Protein AF-A0A857VBQ9-F1 (afdb_monomer)

Solvent-accessible surface area (backbone atoms only — not comparable to full-atom values): 8554 Å² total; per-residue (Å²): 131,89,47,79,47,51,67,56,57,38,61,74,69,66,55,73,47,67,32,36,25,70,57,78,61,89,88,73,81,71,91,48,74,64,47,57,61,75,58,68,65,54,66,49,36,38,29,31,41,82,51,78,96,69,83,44,54,32,36,31,36,72,32,60,27,58,49,52,58,48,36,75,76,35,71,87,31,47,77,45,58,74,91,81,58,65,83,82,40,49,66,33,36,35,31,32,60,64,62,55,90,53,49,63,45,28,58,30,40,25,47,42,47,58,64,87,72,41,85,89,77,54,76,76,48,69,66,55,89,40,56,43,77,53,73,37,29,31,44,44,81,50,82,89,126

Structure (mmCIF, N/CA/C/O backbone):
data_AF-A0A857VBQ9-F1
#
_entry.id   AF-A0A857VBQ9-F1
#
loop_
_atom_site.group_PDB
_atom_site.id
_atom_site.type_symbol
_atom_site.label_atom_id
_atom_site.label_alt_id
_atom_site.label_comp_id
_atom_site.label_asym_id
_atom_site.label_entity_id
_atom_site.label_seq_id
_atom_site.pdbx_PDB_ins_code
_atom_site.Cartn_x
_atom_site.Cartn_y
_atom_site.Cartn_z
_atom_site.occupancy
_atom_site.B_iso_or_equiv
_atom_site.auth_seq_id
_atom_site.auth_comp_id
_atom_site.auth_asym_id
_atom_site.auth_atom_id
_atom_site.pdbx_PDB_model_num
ATOM 1 N N . MET A 1 1 ? -1.296 9.378 -22.031 1.00 47.91 1 MET A N 1
ATOM 2 C CA . MET A 1 1 ? 0.146 9.457 -21.727 1.00 47.91 1 MET A CA 1
ATOM 3 C C . MET A 1 1 ? 0.526 8.154 -21.049 1.00 47.91 1 MET A C 1
ATOM 5 O O . MET A 1 1 ? -0.066 7.852 -20.023 1.00 47.91 1 MET A O 1
ATOM 9 N N . LEU A 1 2 ? 1.392 7.344 -21.661 1.00 59.19 2 LEU A N 1
ATOM 10 C CA . LEU A 1 2 ? 1.925 6.137 -21.021 1.00 59.19 2 LEU A CA 1
ATOM 11 C C . LEU A 1 2 ? 2.959 6.587 -19.981 1.00 59.19 2 LEU A C 1
ATOM 13 O O . LEU A 1 2 ? 3.884 7.317 -20.329 1.00 59.19 2 LEU A O 1
ATOM 17 N N . TRP A 1 3 ? 2.780 6.200 -18.721 1.00 74.62 3 TRP A N 1
ATOM 18 C CA . TRP A 1 3 ? 3.722 6.497 -17.640 1.00 74.62 3 TRP A CA 1
ATOM 19 C C . TRP A 1 3 ? 4.597 5.266 -17.371 1.00 74.62 3 TRP A C 1
ATOM 21 O O . TRP A 1 3 ? 4.089 4.143 -17.370 1.00 74.62 3 TRP A O 1
ATOM 31 N N . LEU A 1 4 ? 5.898 5.479 -17.160 1.00 79.31 4 LEU A N 1
ATOM 32 C CA . LEU A 1 4 ? 6.858 4.458 -16.736 1.00 79.31 4 LEU A CA 1
ATOM 33 C C . LEU A 1 4 ? 7.391 4.849 -15.358 1.00 79.31 4 LEU A C 1
ATOM 35 O O . LEU A 1 4 ? 7.892 5.960 -15.183 1.00 79.31 4 LEU A O 1
ATOM 39 N N . GLY A 1 5 ? 7.313 3.938 -14.392 1.00 83.88 5 GLY A N 1
ATOM 40 C CA . GLY A 1 5 ? 7.873 4.171 -13.067 1.00 83.88 5 GLY A CA 1
ATOM 41 C C . GLY A 1 5 ? 7.575 3.061 -12.066 1.00 83.88 5 GLY A C 1
ATOM 42 O O . GLY A 1 5 ? 6.911 2.065 -12.357 1.00 83.88 5 GLY A O 1
ATOM 43 N N . THR A 1 6 ? 8.106 3.205 -10.854 1.00 88.00 6 THR A N 1
ATOM 44 C CA . THR A 1 6 ? 7.851 2.244 -9.775 1.00 88.00 6 THR A CA 1
ATOM 45 C C . THR A 1 6 ? 6.438 2.417 -9.223 1.00 88.00 6 THR A C 1
ATOM 47 O O . THR A 1 6 ? 5.879 3.516 -9.234 1.00 88.00 6 THR A O 1
ATOM 50 N N . LEU A 1 7 ? 5.863 1.343 -8.677 1.00 88.12 7 LEU A N 1
ATOM 51 C CA . LEU A 1 7 ? 4.563 1.412 -8.003 1.00 88.12 7 LEU A CA 1
ATOM 52 C C . LEU A 1 7 ? 4.562 2.432 -6.851 1.00 88.12 7 LEU A C 1
ATOM 54 O O . LEU A 1 7 ? 3.588 3.157 -6.670 1.00 88.12 7 LEU A O 1
ATOM 58 N N . SER A 1 8 ? 5.670 2.547 -6.116 1.00 86.50 8 SER A N 1
ATOM 59 C CA . SER A 1 8 ? 5.847 3.551 -5.061 1.00 86.50 8 SER A CA 1
ATOM 60 C C . SER A 1 8 ? 5.662 4.972 -5.598 1.00 86.50 8 SER A C 1
ATOM 62 O O . SER A 1 8 ? 4.891 5.750 -5.037 1.00 86.50 8 SER A O 1
ATOM 64 N N . ALA A 1 9 ? 6.328 5.291 -6.712 1.00 87.31 9 ALA A N 1
ATOM 65 C CA . ALA A 1 9 ? 6.254 6.607 -7.333 1.00 87.31 9 ALA A CA 1
ATOM 66 C C . ALA A 1 9 ? 4.859 6.889 -7.915 1.00 87.31 9 ALA A C 1
ATOM 68 O O . ALA A 1 9 ? 4.359 7.997 -7.744 1.00 87.31 9 ALA A O 1
ATOM 69 N N . ALA A 1 10 ? 4.189 5.893 -8.511 1.00 89.62 10 ALA A N 1
ATOM 70 C CA . ALA A 1 10 ? 2.811 6.038 -8.997 1.00 89.62 10 ALA A CA 1
ATOM 71 C C . ALA A 1 10 ? 1.844 6.390 -7.859 1.00 89.62 10 ALA A C 1
ATOM 73 O O . ALA A 1 10 ? 1.045 7.321 -7.966 1.00 89.62 10 ALA A O 1
ATOM 74 N N . LEU A 1 11 ? 1.931 5.660 -6.742 1.00 89.19 11 LEU A N 1
ATOM 75 C CA . LEU A 1 11 ? 1.073 5.886 -5.580 1.00 89.19 11 LEU A CA 1
ATOM 76 C C . LEU A 1 11 ? 1.340 7.254 -4.941 1.00 89.19 11 LEU A C 1
ATOM 78 O O . LEU A 1 11 ? 0.396 7.936 -4.550 1.00 89.19 11 LEU A O 1
ATOM 82 N N . GLN A 1 12 ? 2.601 7.690 -4.871 1.00 86.69 12 GLN A N 1
ATOM 83 C CA . GLN A 1 12 ? 2.963 9.012 -4.350 1.00 86.69 12 GLN A CA 1
ATOM 84 C C . GLN A 1 12 ? 2.513 10.151 -5.279 1.00 86.69 12 GLN A C 1
ATOM 86 O O . GLN A 1 12 ? 2.013 11.170 -4.804 1.00 86.69 12 GLN A O 1
ATOM 91 N N . ALA A 1 13 ? 2.614 9.956 -6.596 1.00 87.94 13 ALA A N 1
ATOM 92 C CA . ALA A 1 13 ? 2.120 10.884 -7.613 1.00 87.94 13 ALA A CA 1
ATOM 93 C C . ALA A 1 13 ? 0.587 10.867 -7.763 1.00 87.94 13 ALA A C 1
ATOM 95 O O . ALA A 1 13 ? 0.044 11.643 -8.549 1.00 87.94 13 ALA A O 1
ATOM 96 N N . LYS A 1 14 ? -0.116 10.004 -7.012 1.00 90.56 14 LYS A N 1
ATOM 97 C CA . LYS A 1 14 ? -1.576 9.823 -7.066 1.00 90.56 14 LYS A CA 1
ATOM 98 C C . LYS A 1 14 ? -2.060 9.454 -8.475 1.00 90.56 14 LYS A C 1
ATOM 100 O O . LYS A 1 14 ? -3.1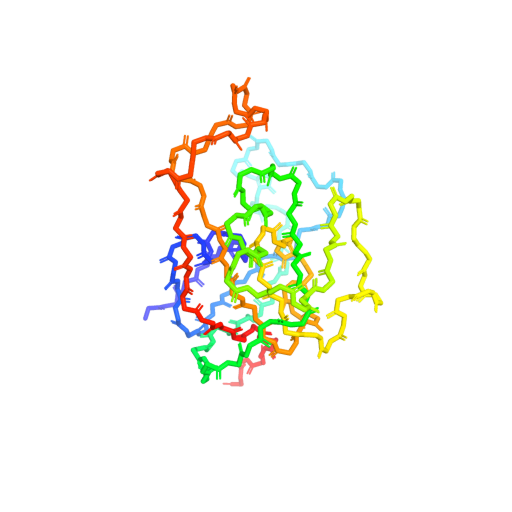27 9.886 -8.909 1.00 90.56 14 LYS A O 1
ATOM 105 N N . THR A 1 15 ? -1.261 8.669 -9.196 1.00 90.56 15 THR A N 1
ATOM 106 C CA . THR A 1 15 ? -1.561 8.219 -10.557 1.00 90.56 15 THR A CA 1
ATOM 107 C C . THR A 1 15 ? -2.798 7.324 -10.573 1.00 90.56 15 THR A C 1
ATOM 109 O O . THR A 1 15 ? -2.909 6.402 -9.768 1.00 90.56 15 THR A O 1
ATOM 112 N N . ILE A 1 16 ? -3.698 7.573 -11.528 1.00 92.88 16 ILE A N 1
ATOM 113 C CA . ILE A 1 16 ? -4.864 6.736 -11.834 1.00 92.88 16 ILE A CA 1
ATOM 114 C C . ILE A 1 16 ? -4.742 6.241 -13.276 1.00 92.88 16 ILE A C 1
ATOM 116 O O . ILE A 1 16 ? -4.346 6.995 -14.166 1.00 92.88 16 ILE A O 1
ATOM 120 N N . GLY A 1 17 ? -5.100 4.981 -13.504 1.00 92.94 17 GLY A N 1
ATOM 121 C CA . GLY A 1 17 ? -4.998 4.308 -14.793 1.00 92.94 17 GLY A CA 1
ATOM 122 C C . GLY A 1 17 ? -3.813 3.349 -14.885 1.00 92.94 17 GLY A C 1
ATOM 123 O O . GLY A 1 17 ? -3.198 2.979 -13.882 1.00 92.94 17 GLY A O 1
ATOM 124 N N . ALA A 1 18 ? -3.551 2.890 -16.108 1.00 92.31 18 ALA A N 1
ATOM 125 C CA . ALA A 1 18 ? -2.511 1.912 -16.402 1.00 92.31 18 ALA A CA 1
ATOM 12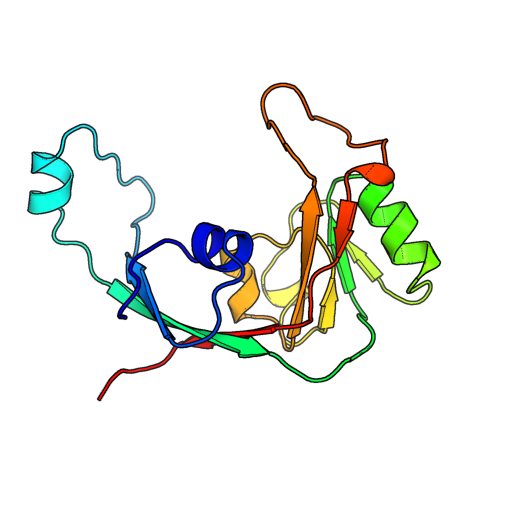6 C C . ALA A 1 18 ? -1.136 2.569 -16.574 1.00 92.31 18 ALA A C 1
ATOM 128 O O . ALA A 1 18 ? -1.020 3.663 -17.130 1.00 92.31 18 ALA A O 1
ATOM 129 N N . PHE A 1 19 ? -0.096 1.870 -16.133 1.00 91.94 19 PHE A N 1
ATOM 130 C CA . PHE A 1 19 ? 1.287 2.286 -16.276 1.00 91.94 19 PHE A CA 1
ATOM 131 C C . PHE A 1 19 ? 2.249 1.101 -16.327 1.00 91.94 19 PHE A C 1
ATOM 133 O O . PHE A 1 19 ? 1.934 0.003 -15.866 1.00 91.94 19 PHE A O 1
ATOM 140 N N . PHE A 1 20 ? 3.435 1.330 -16.882 1.00 90.94 20 PHE A N 1
ATOM 141 C CA . PHE A 1 20 ? 4.491 0.328 -16.927 1.00 90.94 20 PHE A CA 1
ATOM 142 C C . PHE A 1 20 ? 5.396 0.442 -15.713 1.00 90.94 20 PHE A C 1
ATOM 144 O O . PHE A 1 20 ? 5.764 1.541 -15.292 1.00 90.94 20 PHE A O 1
ATOM 151 N N . THR A 1 21 ? 5.781 -0.705 -15.170 1.00 89.94 21 THR A N 1
ATOM 152 C CA . THR A 1 21 ? 6.706 -0.789 -14.052 1.00 89.94 21 THR A CA 1
ATOM 153 C C . THR A 1 21 ? 7.835 -1.757 -14.390 1.00 89.94 21 THR A C 1
ATOM 155 O O . THR A 1 21 ? 7.552 -2.895 -14.775 1.00 89.94 21 THR A O 1
ATOM 158 N N . PRO A 1 22 ? 9.107 -1.329 -14.305 1.00 88.81 22 PRO A N 1
ATOM 159 C CA . PRO A 1 22 ? 10.224 -2.225 -14.561 1.00 88.81 22 PRO A CA 1
ATOM 160 C C . PRO A 1 22 ? 10.271 -3.312 -13.483 1.00 88.81 22 PRO A C 1
ATOM 162 O O . PRO A 1 22 ? 10.062 -3.045 -12.295 1.00 88.81 22 PRO A O 1
ATOM 165 N N . ILE A 1 23 ? 10.560 -4.542 -13.891 1.00 87.06 23 ILE A N 1
ATOM 166 C CA . ILE A 1 23 ? 10.786 -5.661 -12.984 1.00 87.06 23 ILE A CA 1
ATOM 167 C C . ILE A 1 23 ? 12.251 -5.597 -12.567 1.00 87.06 23 ILE A C 1
ATOM 169 O O . ILE A 1 23 ? 13.139 -5.896 -13.353 1.00 87.06 23 ILE A O 1
ATOM 173 N N . LEU A 1 24 ? 12.505 -5.178 -11.328 1.00 85.50 24 LEU A N 1
ATOM 174 C CA . LEU A 1 24 ? 13.860 -5.037 -10.793 1.00 85.50 24 LEU A CA 1
ATOM 175 C C . LEU A 1 24 ? 14.304 -6.348 -10.123 1.00 85.50 24 LEU A C 1
ATOM 177 O O . LEU A 1 24 ? 13.765 -6.690 -9.063 1.00 85.50 24 LEU A O 1
ATOM 181 N N . PRO A 1 25 ? 15.284 -7.090 -10.680 1.00 83.62 25 PRO A N 1
ATOM 182 C CA . PRO A 1 25 ? 15.802 -8.292 -10.043 1.00 83.62 25 PRO A CA 1
ATOM 183 C C . PRO A 1 25 ? 16.469 -7.965 -8.707 1.00 83.62 25 PRO A C 1
ATOM 185 O O . PRO A 1 25 ? 17.109 -6.925 -8.527 1.00 83.62 25 PRO A O 1
ATOM 188 N N . ARG A 1 26 ? 16.355 -8.883 -7.745 1.00 80.62 26 ARG A N 1
ATOM 189 C CA . ARG A 1 26 ? 17.029 -8.723 -6.454 1.00 80.62 26 ARG A CA 1
ATOM 190 C C . ARG A 1 26 ? 18.543 -8.664 -6.668 1.00 80.62 26 ARG A C 1
ATOM 192 O O . ARG A 1 26 ? 19.111 -9.529 -7.322 1.00 80.62 26 ARG A O 1
ATOM 199 N N . GLY A 1 27 ? 19.190 -7.673 -6.058 1.00 83.44 27 GLY A N 1
ATOM 200 C CA . GLY A 1 27 ? 20.639 -7.483 -6.158 1.00 83.44 27 GLY A CA 1
ATOM 201 C C . GLY A 1 27 ? 21.095 -6.713 -7.399 1.00 83.44 27 GLY A C 1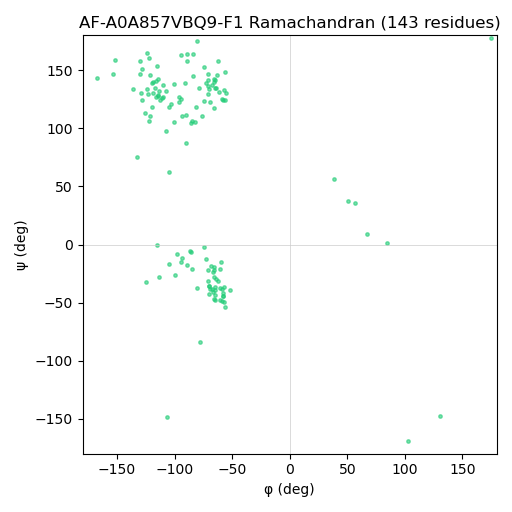
ATOM 202 O O . GLY A 1 27 ? 22.298 -6.502 -7.538 1.00 83.44 27 GLY A O 1
ATOM 203 N N . LEU A 1 28 ? 20.168 -6.258 -8.254 1.00 87.25 28 LEU A N 1
ATOM 204 C CA . LEU A 1 28 ? 20.488 -5.375 -9.372 1.00 87.25 28 LEU A CA 1
ATOM 205 C C . LEU A 1 28 ? 21.162 -4.096 -8.853 1.00 87.25 28 LEU A C 1
ATOM 207 O O . LEU A 1 28 ? 20.617 -3.394 -7.998 1.00 87.25 28 LEU A O 1
ATOM 211 N N . LYS A 1 29 ? 22.352 -3.798 -9.376 1.00 86.81 29 LYS A N 1
ATOM 212 C CA . LYS A 1 29 ? 23.093 -2.562 -9.116 1.00 86.81 29 LYS A CA 1
ATOM 213 C C . LYS A 1 29 ? 23.416 -1.922 -10.455 1.00 86.81 29 LYS A C 1
ATOM 215 O O . LYS A 1 29 ? 24.186 -2.485 -11.223 1.00 86.81 29 LYS A O 1
ATOM 220 N N . LEU A 1 30 ? 22.815 -0.767 -10.710 1.00 87.50 30 LEU A N 1
ATOM 221 C CA . LEU A 1 30 ? 23.052 0.033 -11.906 1.00 87.50 30 LEU A CA 1
ATOM 222 C C . LEU A 1 30 ? 23.742 1.319 -11.466 1.00 87.50 30 LEU A C 1
ATOM 224 O O . LEU A 1 30 ? 23.237 2.012 -10.581 1.00 87.50 30 LEU A O 1
ATOM 228 N N . THR A 1 31 ? 24.905 1.606 -12.041 1.00 89.81 31 THR A N 1
ATOM 229 C CA . THR A 1 31 ? 25.743 2.752 -11.657 1.00 89.81 31 THR A CA 1
ATOM 230 C C . THR A 1 31 ? 25.818 3.778 -12.783 1.00 89.81 31 THR A C 1
ATOM 232 O O . THR A 1 31 ? 25.973 4.970 -12.524 1.00 89.81 31 THR A O 1
ATOM 235 N N . THR A 1 32 ? 25.683 3.332 -14.033 1.00 90.44 32 THR A N 1
ATOM 236 C CA . THR A 1 32 ? 25.753 4.178 -15.225 1.00 90.44 32 THR A CA 1
ATOM 237 C C . THR A 1 32 ? 24.485 4.081 -16.074 1.00 90.44 32 THR A C 1
ATOM 239 O O . THR A 1 32 ? 23.719 3.125 -15.977 1.00 90.44 32 THR A O 1
ATOM 242 N N . ALA A 1 33 ? 24.266 5.072 -16.943 1.00 84.69 33 ALA A N 1
ATOM 243 C CA . ALA A 1 33 ? 23.197 5.014 -17.941 1.00 84.69 33 ALA A CA 1
ATOM 244 C C . ALA A 1 33 ? 23.383 3.851 -18.933 1.00 84.69 33 ALA A C 1
ATOM 246 O O . ALA A 1 33 ? 22.391 3.288 -19.388 1.00 84.69 33 ALA A O 1
ATOM 247 N N . GLN A 1 34 ? 24.631 3.469 -19.229 1.00 88.94 34 GLN A N 1
ATOM 248 C CA . GLN A 1 34 ? 24.914 2.305 -20.066 1.00 88.94 34 GLN A CA 1
ATOM 249 C C . GLN A 1 34 ? 24.481 1.015 -19.361 1.00 88.94 34 GLN A C 1
ATOM 251 O O . GLN A 1 34 ? 23.829 0.191 -19.986 1.00 88.94 34 GLN A O 1
ATOM 256 N N . ASP A 1 35 ? 24.717 0.893 -18.048 1.00 89.31 35 ASP A N 1
ATOM 257 C CA . ASP A 1 35 ? 24.264 -0.267 -17.265 1.00 89.31 35 ASP A CA 1
ATOM 258 C C . ASP A 1 35 ? 22.738 -0.426 -17.342 1.00 89.31 35 ASP A C 1
ATOM 260 O O . ASP A 1 35 ? 22.234 -1.541 -17.405 1.00 89.31 35 ASP A O 1
ATOM 264 N N . VAL A 1 36 ? 21.991 0.687 -17.326 1.00 84.12 36 VAL A N 1
ATOM 265 C CA . VAL A 1 36 ? 20.522 0.673 -17.449 1.00 84.12 36 VAL A CA 1
ATOM 266 C C . VAL A 1 36 ? 20.091 0.160 -18.819 1.00 84.12 36 VAL A C 1
ATOM 268 O O . VAL A 1 36 ? 19.148 -0.622 -18.898 1.00 84.12 36 VAL A O 1
ATOM 271 N N . TRP A 1 37 ? 20.763 0.610 -19.880 1.00 84.62 37 TRP A N 1
ATOM 272 C CA . TRP A 1 37 ? 20.476 0.176 -21.244 1.00 84.62 37 TRP A CA 1
ATOM 273 C C . TRP A 1 37 ? 20.798 -1.309 -21.439 1.00 84.62 37 TRP A C 1
ATOM 275 O O . TRP A 1 37 ? 19.965 -2.062 -21.933 1.00 84.62 37 TRP A O 1
ATOM 285 N N . ASP A 1 38 ? 21.974 -1.737 -20.984 1.00 89.62 38 ASP A N 1
ATOM 286 C CA . ASP A 1 38 ? 22.458 -3.111 -21.133 1.00 89.62 38 ASP A CA 1
ATOM 287 C C . ASP A 1 38 ? 21.696 -4.107 -20.247 1.00 89.62 38 ASP A C 1
ATOM 289 O O . ASP A 1 38 ? 21.682 -5.303 -20.535 1.00 89.62 38 ASP A O 1
ATOM 293 N N . ALA A 1 39 ? 21.059 -3.633 -19.169 1.00 86.94 39 ALA A N 1
ATOM 294 C CA . ALA A 1 39 ? 20.246 -4.470 -18.292 1.00 86.94 39 ALA A CA 1
ATOM 295 C C . ALA A 1 39 ? 18.958 -4.980 -18.952 1.00 86.94 39 ALA A C 1
ATOM 297 O O . ALA A 1 39 ? 18.387 -5.927 -18.414 1.00 86.94 39 ALA A O 1
ATOM 298 N N . ASP A 1 40 ? 18.509 -4.347 -20.046 1.00 86.25 40 ASP A N 1
ATOM 299 C CA . ASP A 1 40 ? 17.349 -4.747 -20.858 1.00 86.25 40 ASP A CA 1
ATOM 300 C C . ASP A 1 40 ? 16.176 -5.268 -20.005 1.00 86.25 40 ASP A C 1
ATOM 302 O O . ASP A 1 40 ? 15.756 -6.422 -20.084 1.00 86.25 40 ASP A O 1
ATOM 306 N N . LEU A 1 41 ? 15.730 -4.431 -19.061 1.00 86.69 41 LEU A N 1
ATOM 307 C CA . LEU A 1 41 ? 14.801 -4.855 -18.018 1.00 86.69 41 LEU A CA 1
ATOM 308 C C . LEU A 1 41 ? 13.403 -5.117 -18.580 1.00 86.69 41 LEU A C 1
ATOM 310 O O . LEU A 1 41 ? 12.777 -4.227 -19.162 1.00 86.69 41 LEU A O 1
ATOM 314 N N . ASP A 1 42 ? 12.859 -6.289 -18.254 1.00 87.81 42 ASP A N 1
ATOM 315 C CA . ASP A 1 42 ? 11.443 -6.580 -18.447 1.00 87.81 42 ASP A CA 1
ATOM 316 C C . ASP A 1 42 ? 10.561 -5.555 -17.718 1.00 87.81 42 ASP A C 1
ATOM 318 O O . ASP A 1 42 ? 10.883 -5.056 -16.633 1.00 87.81 42 ASP A O 1
ATOM 322 N N . ALA A 1 43 ? 9.384 -5.289 -18.281 1.00 87.69 43 ALA A N 1
ATOM 323 C CA . ALA A 1 43 ? 8.386 -4.421 -17.674 1.00 87.69 43 ALA A CA 1
ATOM 324 C C . ALA A 1 43 ? 7.045 -5.141 -17.523 1.00 87.69 43 ALA A C 1
ATOM 326 O O . ALA A 1 43 ? 6.527 -5.759 -18.451 1.00 87.69 43 ALA A O 1
ATOM 327 N N . GLY A 1 44 ? 6.448 -5.012 -16.341 1.00 89.88 44 GLY A N 1
ATOM 328 C CA . GLY A 1 44 ? 5.045 -5.340 -16.119 1.00 89.88 44 GLY A CA 1
ATOM 329 C C . GLY A 1 44 ? 4.152 -4.130 -16.383 1.00 89.88 44 GLY A C 1
ATOM 330 O O . GLY A 1 44 ? 4.616 -2.989 -16.387 1.00 89.88 44 GLY A O 1
ATOM 331 N N . CYS A 1 45 ? 2.849 -4.362 -16.532 1.00 92.19 45 CYS A N 1
ATOM 332 C CA . CYS A 1 45 ? 1.858 -3.293 -16.517 1.00 92.19 45 CYS A CA 1
ATOM 333 C C . CYS A 1 45 ? 0.945 -3.432 -15.295 1.00 92.19 45 CYS A C 1
ATOM 335 O O . CYS A 1 45 ? 0.404 -4.503 -14.998 1.00 92.19 45 CYS A O 1
ATOM 337 N N . LEU A 1 46 ? 0.811 -2.333 -14.560 1.00 93.38 46 LEU A N 1
ATOM 338 C CA . LEU A 1 46 ? -0.078 -2.203 -13.418 1.00 93.38 46 LEU A CA 1
ATOM 339 C C . LEU A 1 46 ? -1.147 -1.166 -13.725 1.00 93.38 46 LEU A C 1
ATOM 341 O O . LEU A 1 46 ? -0.926 -0.237 -14.498 1.00 93.38 46 LEU A O 1
ATOM 345 N N . ARG A 1 47 ? -2.298 -1.296 -13.079 1.00 93.94 47 ARG A N 1
ATOM 346 C CA . ARG A 1 47 ? -3.388 -0.332 -13.157 1.00 93.94 47 ARG A CA 1
ATOM 347 C C . ARG A 1 47 ? -3.845 0.056 -11.763 1.00 93.94 47 ARG A C 1
ATOM 349 O O . ARG A 1 47 ? -4.083 -0.825 -10.939 1.00 93.94 47 ARG A O 1
ATOM 356 N N . VAL A 1 48 ? -3.957 1.360 -11.523 1.00 94.88 48 VAL A N 1
ATOM 357 C CA . VAL A 1 48 ? -4.520 1.931 -10.294 1.00 94.88 48 VAL A CA 1
ATOM 358 C C . VAL A 1 48 ? -5.916 2.450 -10.600 1.00 94.88 48 VAL A C 1
ATOM 360 O O . VAL A 1 48 ? -6.069 3.365 -11.407 1.00 94.88 48 VAL A O 1
ATOM 363 N N . ASP A 1 49 ? -6.927 1.898 -9.944 1.00 95.69 49 ASP A N 1
ATOM 364 C CA . ASP A 1 49 ? -8.304 2.373 -10.048 1.00 95.69 49 ASP A CA 1
ATOM 365 C C . ASP A 1 49 ? -8.773 2.900 -8.690 1.00 95.69 49 ASP A C 1
ATOM 367 O O . ASP A 1 49 ? -8.460 2.325 -7.644 1.00 95.69 49 ASP A O 1
ATOM 371 N N . LEU A 1 50 ? -9.535 3.995 -8.702 1.00 96.00 50 LEU A N 1
ATOM 372 C CA . LEU A 1 50 ? -10.293 4.418 -7.526 1.00 96.00 50 LEU A CA 1
ATOM 373 C C . LEU A 1 50 ? -11.362 3.368 -7.228 1.00 96.00 50 LEU A C 1
ATOM 375 O O . LEU A 1 50 ? -11.980 2.824 -8.144 1.00 96.00 50 LEU A O 1
ATOM 379 N N . VAL A 1 51 ? -11.601 3.112 -5.948 1.00 95.38 51 VAL A N 1
ATOM 380 C CA . VAL A 1 51 ? -12.676 2.218 -5.509 1.00 95.38 51 VAL A CA 1
ATOM 381 C C . VAL A 1 51 ? -13.613 2.937 -4.552 1.00 95.38 51 VAL A C 1
ATOM 383 O O . VAL A 1 51 ? -13.301 4.013 -4.039 1.00 95.38 51 VAL A O 1
ATOM 386 N N . GLU A 1 52 ? -14.784 2.351 -4.324 1.00 92.06 52 GLU A N 1
ATOM 387 C CA . GLU A 1 52 ? -15.720 2.873 -3.337 1.00 92.06 52 GLU A CA 1
ATOM 388 C C . GLU A 1 52 ? -15.121 2.850 -1.927 1.00 92.06 52 GLU A C 1
ATOM 390 O O . GLU A 1 52 ? -14.170 2.126 -1.613 1.00 92.06 52 GLU A O 1
ATOM 395 N N . TYR A 1 53 ? -15.677 3.694 -1.060 1.00 89.19 53 TYR A N 1
ATOM 396 C CA . TYR A 1 53 ? -15.279 3.715 0.335 1.00 89.19 53 TYR A CA 1
ATOM 397 C C . TYR A 1 53 ? -15.673 2.392 1.000 1.00 89.19 53 TYR A C 1
ATOM 399 O O . TYR A 1 53 ? -16.852 2.102 1.172 1.00 89.19 53 TYR A O 1
ATOM 407 N N . GLU A 1 54 ? -14.672 1.655 1.468 1.00 91.44 54 GLU A N 1
ATOM 408 C CA . GLU A 1 54 ? -14.837 0.542 2.396 1.00 91.44 54 GLU A CA 1
ATOM 409 C C . GLU A 1 54 ? -14.045 0.846 3.673 1.00 91.44 54 GLU A C 1
ATOM 411 O O . GLU A 1 54 ? -12.948 1.416 3.617 1.00 91.44 54 GLU A O 1
ATOM 416 N N . ALA A 1 55 ? -14.620 0.528 4.836 1.00 93.94 55 ALA A N 1
ATOM 417 C CA . ALA A 1 55 ? -13.944 0.728 6.112 1.00 93.94 55 ALA A CA 1
ATOM 418 C C . ALA A 1 55 ? -12.768 -0.263 6.232 1.00 93.94 55 ALA A C 1
ATOM 420 O O . ALA A 1 55 ? -12.995 -1.472 6.153 1.00 93.94 55 ALA A O 1
ATOM 421 N N . PRO A 1 56 ? -11.525 0.209 6.436 1.00 96.19 56 PRO A N 1
ATOM 422 C CA . PRO A 1 56 ? -10.375 -0.657 6.640 1.00 96.19 56 PRO A CA 1
ATOM 423 C C . PRO A 1 56 ? -10.570 -1.594 7.824 1.00 96.19 56 PRO A C 1
ATOM 425 O O . PRO A 1 56 ? -10.945 -1.170 8.916 1.00 96.19 56 PRO A O 1
ATOM 428 N N . ASN A 1 57 ? -10.265 -2.870 7.604 1.00 96.19 57 ASN A N 1
ATOM 429 C CA . ASN A 1 57 ? -10.183 -3.874 8.663 1.00 96.19 57 ASN A CA 1
ATOM 430 C C . ASN A 1 57 ? -8.736 -4.107 9.126 1.00 96.19 57 ASN A C 1
ATOM 432 O O . ASN A 1 57 ? -8.518 -4.773 10.141 1.00 96.19 57 ASN A O 1
ATOM 436 N N . LEU A 1 58 ? -7.762 -3.523 8.421 1.00 97.81 58 LEU A N 1
ATOM 437 C CA . LEU A 1 58 ? -6.342 -3.607 8.725 1.00 97.81 58 LEU A CA 1
ATOM 438 C C . LEU A 1 58 ? -5.668 -2.234 8.598 1.00 97.81 58 LEU A C 1
ATOM 440 O O . LEU A 1 58 ? -5.848 -1.520 7.610 1.00 97.81 58 LEU A O 1
ATOM 444 N N . ILE A 1 59 ? -4.854 -1.888 9.587 1.00 97.81 59 ILE A N 1
ATOM 445 C CA . ILE A 1 59 ? -3.952 -0.742 9.595 1.00 97.81 59 ILE A CA 1
ATOM 446 C C . ILE A 1 59 ? -2.525 -1.280 9.515 1.00 97.81 59 ILE A C 1
ATOM 448 O O . ILE A 1 59 ? -2.142 -2.112 10.333 1.00 97.81 59 ILE A O 1
ATOM 452 N N . VAL A 1 60 ? -1.738 -0.795 8.556 1.00 96.62 60 VAL A N 1
ATOM 453 C CA . VAL A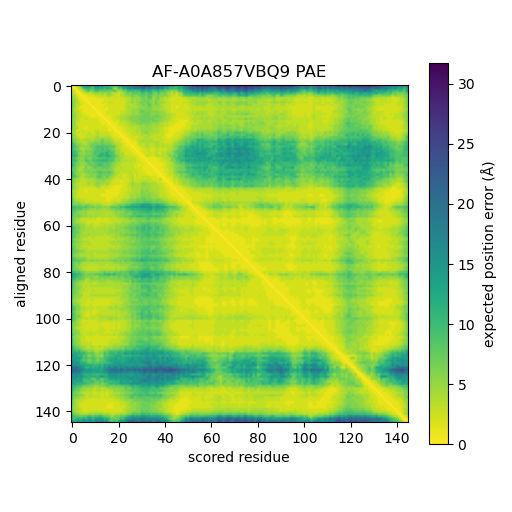 1 60 ? -0.314 -1.132 8.428 1.00 96.62 60 VAL A CA 1
ATOM 454 C C . VAL A 1 60 ? 0.505 0.146 8.498 1.00 96.62 60 VAL A C 1
ATOM 456 O O . VAL A 1 60 ? 0.432 0.968 7.591 1.00 96.62 60 VAL A O 1
ATOM 459 N N . SER A 1 61 ? 1.267 0.342 9.569 1.00 93.12 61 SER A N 1
ATOM 460 C CA . SER A 1 61 ? 2.151 1.502 9.718 1.00 93.12 61 SER A CA 1
ATOM 461 C C . SER A 1 61 ? 3.107 1.291 10.875 1.00 93.12 61 SER A C 1
ATOM 463 O O . SER A 1 61 ? 2.683 0.797 11.910 1.00 93.12 61 SER A O 1
ATOM 465 N N . ARG A 1 62 ? 4.354 1.751 10.740 1.00 90.12 62 ARG A N 1
ATOM 466 C CA . ARG A 1 62 ? 5.304 1.821 11.865 1.00 90.12 62 ARG A CA 1
ATOM 467 C C . ARG A 1 62 ? 5.230 3.141 12.630 1.00 90.12 62 ARG A C 1
ATOM 469 O O . ARG A 1 62 ? 5.703 3.228 13.750 1.00 90.12 62 ARG A O 1
ATOM 476 N N . HIS A 1 63 ? 4.629 4.171 12.034 1.00 88.56 63 HIS A N 1
ATOM 477 C CA . HIS A 1 63 ? 4.608 5.519 12.598 1.00 88.56 63 HIS A CA 1
ATOM 478 C C . HIS A 1 63 ? 3.511 5.671 13.671 1.00 88.56 63 HIS A C 1
ATOM 480 O O . HIS A 1 63 ? 2.325 5.561 13.320 1.00 88.56 63 HIS A O 1
ATOM 486 N N . PRO A 1 64 ? 3.853 5.982 14.940 1.00 87.81 64 PRO A N 1
ATOM 487 C CA . PRO A 1 64 ? 2.883 6.057 16.036 1.00 87.81 64 PRO A CA 1
ATOM 488 C C . PRO A 1 64 ? 1.748 7.062 15.806 1.00 87.81 64 PRO A C 1
ATOM 490 O O . PRO A 1 64 ? 0.586 6.725 16.046 1.00 87.81 64 PRO A O 1
ATOM 493 N N . ALA A 1 65 ? 2.032 8.260 15.275 1.00 87.88 65 ALA A N 1
ATOM 494 C CA . ALA A 1 65 ? 0.982 9.243 14.986 1.00 87.88 65 ALA A CA 1
ATOM 495 C C . ALA A 1 65 ? 0.011 8.761 13.901 1.00 87.88 65 ALA A C 1
ATOM 497 O O . ALA A 1 65 ? -1.198 8.978 14.009 1.00 87.88 65 ALA A O 1
ATOM 498 N N . THR A 1 66 ? 0.517 8.039 12.893 1.00 90.75 66 THR A N 1
ATOM 499 C CA . THR A 1 66 ? -0.329 7.430 11.857 1.00 90.75 66 THR A CA 1
ATOM 500 C C . THR A 1 66 ? -1.232 6.368 12.470 1.00 90.75 66 THR A C 1
ATOM 502 O O . THR A 1 66 ? -2.439 6.397 12.247 1.00 90.75 66 THR A O 1
ATOM 505 N N . ILE A 1 67 ? -0.685 5.464 13.290 1.00 93.31 67 ILE A N 1
ATOM 506 C CA . ILE A 1 67 ? -1.481 4.428 13.962 1.00 93.31 67 ILE A CA 1
ATOM 507 C C . ILE A 1 67 ? -2.566 5.070 14.828 1.00 93.31 67 ILE A C 1
ATOM 509 O O . ILE A 1 67 ? -3.730 4.690 14.719 1.00 93.31 67 ILE A O 1
ATOM 513 N N . LYS A 1 68 ? -2.208 6.057 15.658 1.00 92.00 68 LYS A N 1
ATOM 514 C CA . LYS A 1 68 ? -3.149 6.755 16.540 1.00 92.00 68 LYS A CA 1
ATOM 515 C C . LYS A 1 68 ? -4.307 7.368 15.748 1.00 92.00 68 LYS A C 1
ATOM 517 O O . LYS A 1 68 ? -5.460 7.034 16.010 1.00 92.00 68 LYS A O 1
ATOM 522 N N . MET A 1 69 ? -3.996 8.174 14.732 1.00 93.06 69 MET A N 1
ATOM 523 C CA . MET A 1 69 ? -4.992 8.819 13.871 1.00 93.06 69 MET A CA 1
ATOM 524 C C . MET A 1 69 ? -5.908 7.795 13.178 1.00 93.06 69 MET A C 1
ATOM 526 O O . MET A 1 69 ? -7.125 7.971 13.117 1.00 93.06 69 MET A O 1
ATOM 530 N N . LEU A 1 70 ? -5.344 6.705 12.645 1.00 94.94 70 LEU A N 1
ATOM 531 C CA . LEU A 1 70 ? -6.131 5.684 11.951 1.00 94.94 70 LEU A CA 1
ATOM 532 C C . LEU A 1 70 ? -7.008 4.877 12.918 1.00 94.94 70 LEU A C 1
ATOM 534 O O . LEU A 1 70 ? -8.131 4.541 12.552 1.00 94.94 70 LEU A O 1
ATOM 538 N N . ARG A 1 71 ? -6.546 4.599 14.146 1.00 95.44 71 ARG A N 1
ATOM 539 C CA . ARG A 1 71 ? -7.342 3.902 15.174 1.00 95.44 71 ARG A CA 1
ATOM 540 C C . ARG A 1 71 ? -8.485 4.754 15.711 1.00 95.44 71 ARG A C 1
ATOM 542 O O . ARG A 1 71 ? -9.547 4.209 15.979 1.00 95.44 71 ARG A O 1
ATOM 549 N N . GLU A 1 72 ? -8.298 6.065 15.844 1.00 94.50 72 GLU A N 1
ATOM 550 C CA . GLU A 1 72 ? -9.392 6.981 16.201 1.00 94.50 72 GLU A CA 1
ATOM 551 C C . GLU A 1 72 ? -10.513 6.932 15.151 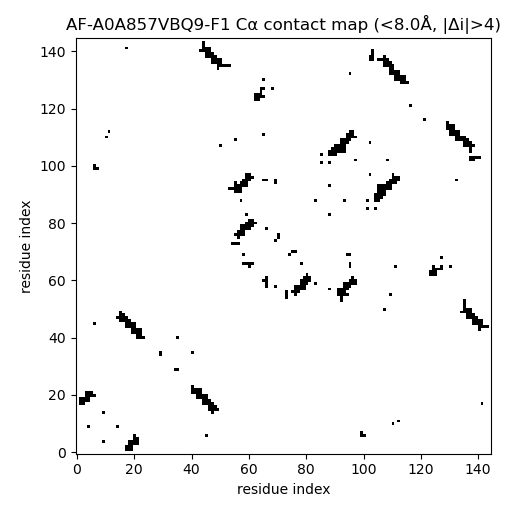1.00 94.50 72 GLU A C 1
ATOM 553 O O . GLU A 1 72 ? -11.695 6.952 15.490 1.00 94.50 72 GLU A O 1
ATOM 558 N N . ARG A 1 73 ? -10.145 6.798 13.870 1.00 94.50 73 ARG A N 1
ATOM 559 C CA . ARG A 1 73 ? -11.099 6.703 12.760 1.00 94.50 73 ARG A CA 1
ATOM 560 C C . ARG A 1 73 ? -11.700 5.306 12.576 1.00 94.50 73 ARG A C 1
ATOM 562 O O . ARG A 1 73 ? -12.871 5.191 12.219 1.00 94.50 73 ARG A O 1
ATOM 569 N N . TRP A 1 74 ? -10.908 4.258 12.784 1.00 96.19 74 TRP A N 1
ATOM 570 C CA . TRP A 1 74 ? -11.284 2.856 12.589 1.00 96.19 74 TRP A CA 1
ATOM 571 C C . TRP A 1 74 ? -10.862 2.015 13.802 1.00 96.19 74 TRP A C 1
ATOM 573 O O . TRP A 1 74 ? -9.895 1.252 13.731 1.00 96.19 74 TRP A O 1
ATOM 583 N N . PRO A 1 75 ? -11.588 2.124 14.931 1.00 95.94 75 PRO A N 1
ATOM 584 C CA . PRO A 1 75 ? -11.178 1.521 16.202 1.00 95.94 75 PRO A CA 1
ATOM 585 C C . PRO A 1 75 ? -11.180 -0.012 16.186 1.00 95.94 75 PRO A C 1
ATOM 587 O O . PRO A 1 75 ? -10.455 -0.636 16.959 1.00 95.94 75 PRO A O 1
ATOM 590 N N . SER A 1 76 ? -11.971 -0.619 15.298 1.00 94.88 76 SER A N 1
ATOM 591 C CA . SER A 1 76 ? -12.076 -2.074 15.137 1.00 94.88 76 SER A CA 1
ATOM 592 C C . SER A 1 76 ? -11.029 -2.672 14.189 1.00 94.88 76 SER A C 1
ATOM 594 O O . SER A 1 76 ? -10.989 -3.891 14.038 1.00 94.88 76 SER A O 1
ATOM 596 N N . ALA A 1 77 ? -10.207 -1.850 13.527 1.00 96.88 77 ALA A N 1
ATOM 597 C CA . ALA A 1 77 ? -9.186 -2.345 12.611 1.00 96.88 77 ALA A CA 1
ATOM 598 C C . ALA A 1 77 ? -8.020 -2.987 13.377 1.00 96.88 77 ALA A C 1
ATOM 600 O O . ALA A 1 77 ? -7.549 -2.469 14.392 1.00 96.88 77 ALA A O 1
ATOM 601 N N . THR A 1 78 ? -7.527 -4.113 12.863 1.00 97.44 78 THR A N 1
ATOM 602 C CA . THR A 1 78 ? -6.305 -4.746 13.380 1.00 97.44 78 THR A CA 1
ATOM 603 C C . THR A 1 78 ? -5.099 -3.897 12.993 1.00 97.44 78 THR A C 1
ATOM 605 O O . THR A 1 78 ? -5.063 -3.378 11.882 1.00 97.44 78 THR A O 1
ATOM 608 N N . VAL A 1 79 ? -4.108 -3.751 13.872 1.00 97.38 79 VAL A N 1
ATOM 609 C CA . VAL A 1 79 ? -2.889 -2.976 13.593 1.00 97.38 79 VAL A CA 1
ATOM 610 C C . VAL A 1 79 ? -1.711 -3.920 13.400 1.00 97.38 79 VAL A C 1
ATOM 612 O O . VAL A 1 79 ? -1.506 -4.813 14.218 1.00 97.38 79 VAL A O 1
ATOM 615 N N . LEU A 1 80 ? -0.938 -3.696 12.337 1.00 96.06 80 LEU A N 1
ATOM 616 C CA . LEU A 1 80 ? 0.371 -4.297 12.108 1.00 96.06 80 LEU A CA 1
ATOM 617 C C . LEU A 1 80 ? 1.419 -3.181 12.004 1.00 96.06 80 LEU A C 1
ATOM 619 O O . LEU A 1 80 ? 1.352 -2.335 11.110 1.00 96.06 80 LEU A O 1
ATOM 623 N N . ASP A 1 81 ? 2.385 -3.196 12.915 1.00 91.00 81 ASP A N 1
ATOM 624 C CA . ASP A 1 81 ? 3.429 -2.176 13.080 1.00 91.00 81 ASP A CA 1
ATOM 625 C C . ASP A 1 81 ? 4.854 -2.695 12.811 1.00 91.00 81 ASP A C 1
ATOM 627 O O . ASP A 1 81 ? 5.820 -1.936 12.860 1.00 91.00 81 ASP A O 1
ATOM 631 N N . GLY A 1 82 ? 4.989 -3.977 12.468 1.00 86.50 82 GLY A N 1
ATOM 632 C CA . GLY A 1 82 ? 6.262 -4.643 12.201 1.00 86.50 82 GLY A CA 1
ATOM 633 C C . GLY A 1 82 ? 6.522 -4.945 10.725 1.00 86.50 82 GLY A C 1
ATOM 634 O O . GLY A 1 82 ? 6.139 -4.204 9.814 1.00 86.50 82 GLY A O 1
ATOM 635 N N . ASP A 1 83 ? 7.247 -6.033 10.477 1.00 88.38 83 ASP A N 1
ATOM 636 C CA . ASP A 1 83 ? 7.320 -6.646 9.152 1.00 88.38 83 ASP A CA 1
ATOM 637 C C . ASP A 1 83 ? 5.981 -7.309 8.822 1.00 88.38 83 ASP A C 1
ATOM 639 O O . ASP A 1 83 ? 5.372 -7.971 9.664 1.00 88.38 83 ASP A O 1
ATOM 643 N N . VAL A 1 84 ? 5.516 -7.114 7.589 1.00 92.44 84 VAL A N 1
ATOM 644 C CA . VAL A 1 84 ? 4.209 -7.590 7.136 1.00 92.44 84 VAL A CA 1
ATOM 645 C C . VAL A 1 84 ? 4.396 -8.566 5.984 1.00 92.44 84 VAL A C 1
ATOM 647 O O . VAL A 1 84 ? 5.117 -8.277 5.027 1.00 92.44 84 VAL A O 1
ATOM 650 N N . SER A 1 85 ? 3.749 -9.726 6.075 1.00 94.12 85 SER A N 1
ATOM 651 C CA . SER A 1 85 ? 3.763 -10.751 5.034 1.00 94.12 85 SER A CA 1
ATOM 652 C C . SER A 1 85 ? 2.563 -10.631 4.093 1.00 94.12 85 SER A C 1
ATOM 654 O O . SER A 1 85 ? 1.551 -10.001 4.404 1.00 94.12 85 SER A O 1
ATOM 656 N N . VAL A 1 86 ? 2.661 -11.283 2.931 1.00 94.00 86 VAL A N 1
ATOM 657 C CA . VAL A 1 86 ? 1.564 -11.355 1.953 1.00 94.00 86 VAL A CA 1
ATOM 658 C C . VAL A 1 86 ? 0.305 -11.972 2.570 1.00 94.00 86 VAL A C 1
ATOM 660 O O . VAL A 1 86 ? -0.783 -11.427 2.404 1.00 94.00 86 VAL A O 1
ATOM 663 N N . ASP A 1 87 ? 0.438 -13.062 3.328 1.00 95.81 87 ASP A N 1
ATOM 664 C CA . ASP A 1 87 ? -0.709 -13.781 3.900 1.00 95.81 87 ASP A CA 1
ATOM 665 C C . ASP A 1 87 ? -1.502 -12.935 4.903 1.00 95.81 87 ASP A C 1
ATOM 667 O O . ASP A 1 87 ? -2.718 -13.084 5.020 1.00 95.81 87 ASP A O 1
ATOM 671 N N . GLN A 1 88 ? -0.839 -12.005 5.596 1.00 95.81 88 GLN A N 1
ATOM 672 C CA . GLN A 1 88 ? -1.496 -11.109 6.549 1.00 95.81 88 GLN A CA 1
ATOM 673 C C . GLN A 1 88 ? -2.376 -10.055 5.864 1.00 95.81 88 GLN A C 1
ATOM 675 O O . GLN A 1 88 ? -3.383 -9.632 6.434 1.00 95.81 88 GLN A O 1
ATOM 680 N N . VAL A 1 89 ? -2.009 -9.624 4.654 1.00 96.38 89 VAL A N 1
ATOM 681 C CA . VAL A 1 89 ? -2.678 -8.515 3.949 1.00 96.38 89 VAL A CA 1
ATOM 682 C C . VAL A 1 89 ? -3.581 -8.980 2.814 1.00 96.38 89 VAL A C 1
ATOM 684 O O . VAL A 1 89 ? -4.426 -8.211 2.348 1.00 96.38 89 VAL A O 1
ATOM 687 N N . ARG A 1 90 ? -3.425 -10.228 2.364 1.00 96.50 90 ARG A N 1
ATOM 688 C CA . ARG A 1 90 ? -4.117 -10.744 1.187 1.00 96.50 90 ARG A CA 1
ATOM 689 C C . ARG A 1 90 ? -5.634 -10.601 1.315 1.00 96.50 90 ARG A C 1
ATOM 691 O O . ARG A 1 90 ? -6.244 -11.075 2.273 1.00 96.50 90 ARG A O 1
ATOM 698 N N . GLY A 1 91 ? -6.242 -9.933 0.336 1.00 94.75 91 GLY A N 1
ATOM 699 C CA . GLY A 1 91 ? -7.688 -9.705 0.274 1.00 94.75 91 GLY A CA 1
ATOM 700 C C . GLY A 1 91 ? -8.254 -8.787 1.367 1.00 94.75 91 GLY A C 1
ATOM 701 O O . GLY A 1 91 ? -9.472 -8.676 1.487 1.00 94.75 91 GLY A O 1
ATOM 702 N N . LYS A 1 92 ? -7.412 -8.123 2.169 1.00 96.94 92 LYS A N 1
ATOM 703 C CA . LYS A 1 92 ? -7.852 -7.190 3.218 1.00 96.94 92 LYS A CA 1
ATOM 704 C C . LYS A 1 92 ? -8.119 -5.789 2.667 1.00 96.94 92 LYS A C 1
ATOM 706 O O . LYS A 1 92 ? -7.689 -5.451 1.564 1.00 96.94 92 LYS A O 1
ATOM 711 N N . VAL A 1 93 ? -8.824 -4.983 3.458 1.00 97.31 93 VAL A N 1
ATOM 712 C CA . VAL A 1 93 ? -9.043 -3.550 3.220 1.00 97.31 93 VAL A CA 1
ATOM 713 C C . VAL A 1 93 ? -8.063 -2.828 4.127 1.00 97.31 93 VAL A C 1
ATOM 715 O O . VAL A 1 93 ? -8.229 -2.824 5.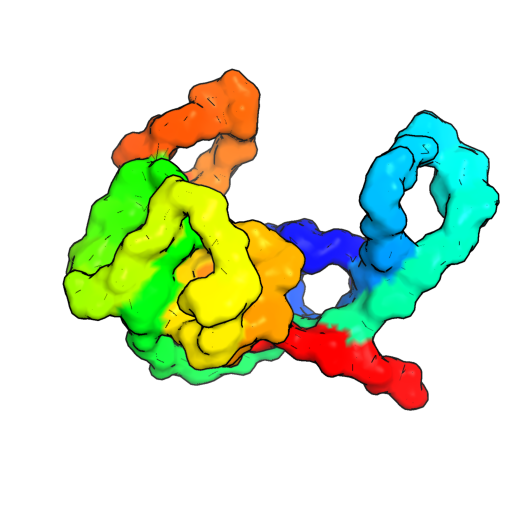350 1.00 97.31 93 VAL A O 1
ATOM 718 N N . VAL A 1 94 ? -7.005 -2.285 3.536 1.00 97.69 94 VAL A N 1
ATOM 719 C CA . VAL A 1 94 ? -5.832 -1.822 4.284 1.00 97.69 94 VAL A CA 1
ATOM 720 C C . VAL A 1 94 ? -5.740 -0.305 4.252 1.00 97.69 94 VAL A C 1
ATOM 722 O O . VAL A 1 94 ? -5.886 0.294 3.191 1.00 97.69 94 VAL A O 1
ATOM 725 N N . ALA A 1 95 ? -5.430 0.322 5.384 1.00 97.31 95 ALA A N 1
ATOM 726 C CA . ALA A 1 95 ? -5.021 1.723 5.449 1.00 97.31 95 ALA A CA 1
ATOM 727 C C . ALA A 1 95 ? -3.630 1.873 6.074 1.00 97.31 95 ALA A C 1
ATOM 729 O O . ALA A 1 95 ? -3.279 1.136 6.993 1.00 97.31 95 ALA A O 1
ATOM 730 N N . GLY A 1 96 ? -2.850 2.847 5.607 1.00 95.25 96 GLY A N 1
ATOM 731 C CA . GLY A 1 96 ? -1.564 3.196 6.217 1.00 95.25 96 GLY A CA 1
ATOM 732 C C . GLY A 1 96 ? -0.420 3.289 5.215 1.00 95.25 96 GLY A C 1
ATOM 733 O O . GLY A 1 96 ? -0.629 3.689 4.073 1.00 95.25 96 GLY A O 1
ATOM 734 N N . THR A 1 97 ? 0.785 2.943 5.659 1.00 92.56 97 THR A N 1
ATOM 735 C CA . THR A 1 97 ? 2.039 2.984 4.895 1.00 92.56 97 THR A CA 1
ATOM 736 C C . THR A 1 97 ? 2.447 1.566 4.484 1.00 92.56 97 THR A C 1
ATOM 738 O O . THR A 1 97 ? 3.468 1.035 4.927 1.00 92.56 97 THR A O 1
ATOM 741 N N . LEU A 1 98 ? 1.608 0.913 3.676 1.00 93.75 98 LEU A N 1
ATOM 742 C CA . LEU A 1 98 ? 1.860 -0.451 3.212 1.00 93.75 98 LEU A CA 1
ATOM 743 C C . LEU A 1 98 ? 3.033 -0.457 2.213 1.00 93.75 98 LEU A C 1
ATOM 745 O O . LEU A 1 98 ? 3.035 0.364 1.289 1.00 93.75 98 LEU A O 1
ATOM 749 N N . PRO A 1 99 ? 4.002 -1.387 2.334 1.00 89.38 99 PRO A N 1
ATOM 750 C CA . PRO A 1 99 ? 5.054 -1.528 1.342 1.00 89.38 99 PRO A CA 1
ATOM 751 C C . PRO A 1 99 ? 4.469 -1.733 -0.068 1.00 89.38 99 PRO A C 1
ATOM 753 O O . PRO A 1 99 ? 3.614 -2.606 -0.241 1.00 89.38 99 PRO A O 1
ATOM 756 N N . PRO A 1 100 ? 4.921 -0.976 -1.084 1.00 87.00 100 PRO A N 1
ATOM 757 C CA . PRO A 1 100 ? 4.327 -0.969 -2.423 1.00 87.00 100 PRO A CA 1
ATOM 758 C C . PRO A 1 100 ? 4.174 -2.360 -3.041 1.00 87.00 100 PRO A C 1
ATOM 760 O O . PRO A 1 100 ? 3.134 -2.667 -3.613 1.00 87.00 100 PRO A O 1
ATOM 763 N N . GLN A 1 101 ? 5.155 -3.242 -2.845 1.00 83.94 101 GLN A N 1
ATOM 764 C CA . GLN A 1 101 ? 5.123 -4.619 -3.344 1.00 83.94 101 GLN A CA 1
ATOM 765 C C . GLN A 1 101 ? 3.955 -5.468 -2.810 1.00 83.94 101 GLN A C 1
ATOM 767 O O . GLN A 1 101 ? 3.608 -6.467 -3.430 1.00 83.94 101 GLN A O 1
ATOM 772 N N . LEU A 1 102 ? 3.346 -5.091 -1.682 1.00 92.88 102 LEU A N 1
ATOM 773 C CA . LEU A 1 102 ? 2.201 -5.789 -1.091 1.00 92.88 102 LEU A CA 1
ATOM 774 C C . LEU A 1 102 ? 0.851 -5.204 -1.530 1.00 92.88 102 LEU A C 1
ATOM 776 O O . LEU A 1 102 ? -0.186 -5.819 -1.298 1.00 92.88 102 LEU A O 1
ATOM 780 N N . VAL A 1 103 ? 0.835 -4.033 -2.175 1.00 94.31 103 VAL A N 1
ATOM 781 C CA . VAL A 1 103 ? -0.409 -3.331 -2.542 1.00 94.31 103 VAL A CA 1
ATOM 782 C C . VAL A 1 103 ? -1.217 -4.109 -3.587 1.00 94.31 103 VAL A C 1
ATOM 784 O O . VAL A 1 103 ? -2.438 -4.016 -3.607 1.00 94.31 103 VAL A O 1
ATOM 787 N N . THR A 1 104 ? -0.575 -4.921 -4.430 1.00 93.88 104 THR A N 1
ATOM 788 C CA . THR A 1 104 ? -1.284 -5.783 -5.393 1.00 93.88 104 THR A CA 1
ATOM 789 C C . THR A 1 104 ? -1.981 -6.982 -4.748 1.00 93.88 104 THR A C 1
ATOM 791 O O . THR A 1 104 ? -2.753 -7.658 -5.417 1.00 93.88 104 THR A O 1
ATOM 794 N N . GLU A 1 105 ? -1.696 -7.280 -3.478 1.00 96.12 105 GLU A N 1
ATOM 795 C CA . GLU A 1 105 ? -2.247 -8.447 -2.777 1.00 96.12 105 GLU A CA 1
ATOM 796 C C . GLU A 1 105 ? -3.517 -8.103 -1.979 1.00 96.12 105 GLU A C 1
ATOM 798 O O . GLU A 1 105 ? -4.250 -9.002 -1.564 1.00 96.12 105 GLU A O 1
ATOM 803 N N . VAL A 1 106 ? -3.802 -6.817 -1.755 1.00 96.38 106 VAL A N 1
ATOM 804 C CA . VAL A 1 106 ? -4.949 -6.364 -0.951 1.00 96.38 106 VAL A CA 1
ATOM 805 C C . VAL A 1 106 ? -6.210 -6.188 -1.803 1.00 96.38 106 VAL A C 1
ATOM 807 O O . VAL A 1 106 ? -6.136 -5.981 -3.011 1.00 96.38 106 VAL A O 1
ATOM 810 N N . SER A 1 107 ? -7.392 -6.234 -1.180 1.00 95.75 107 SER A N 1
ATOM 811 C CA . SER A 1 107 ? -8.661 -5.966 -1.884 1.00 95.75 107 SER A CA 1
ATOM 812 C C . SER A 1 107 ? -8.793 -4.487 -2.254 1.00 95.75 107 SER A C 1
ATOM 814 O O . SER A 1 107 ? -9.206 -4.135 -3.367 1.00 95.75 107 SER A O 1
ATOM 816 N N . SER A 1 108 ? -8.425 -3.621 -1.311 1.00 96.12 108 SER A N 1
ATOM 817 C CA . SER A 1 108 ? -8.337 -2.178 -1.490 1.00 96.12 108 SER A CA 1
ATOM 818 C C . SER A 1 108 ? -7.316 -1.595 -0.516 1.00 96.12 108 SER A C 1
ATOM 820 O O . SER A 1 108 ? -7.111 -2.093 0.595 1.00 96.12 108 SER A O 1
ATOM 822 N N . TYR A 1 109 ? -6.644 -0.542 -0.964 1.00 97.12 109 TYR A N 1
ATOM 823 C CA . TYR A 1 109 ? -5.605 0.147 -0.222 1.00 97.12 109 TYR A CA 1
ATOM 824 C C . TYR A 1 109 ? -5.954 1.618 -0.083 1.00 97.12 109 TYR A C 1
ATOM 826 O O . TYR A 1 109 ? -6.233 2.303 -1.064 1.00 97.12 109 TYR A O 1
ATOM 834 N N . ARG A 1 110 ? -5.896 2.126 1.141 1.00 96.12 110 ARG A N 1
ATOM 835 C CA . ARG A 1 110 ? -5.996 3.542 1.443 1.00 96.12 110 ARG A CA 1
ATOM 836 C C . ARG A 1 110 ? -4.620 4.068 1.857 1.00 96.12 110 ARG A C 1
ATOM 838 O O . ARG A 1 110 ? -4.238 3.897 3.019 1.00 96.12 110 ARG A O 1
ATOM 845 N N . PRO A 1 111 ? -3.876 4.693 0.929 1.00 94.19 111 PRO A N 1
ATOM 846 C CA . PRO A 1 111 ? -2.539 5.171 1.221 1.00 94.19 111 PRO A CA 1
ATOM 847 C C . PRO A 1 111 ? -2.581 6.283 2.261 1.00 94.19 111 PRO A C 1
ATOM 849 O O . PRO A 1 111 ? -3.465 7.141 2.247 1.00 94.19 111 PRO A O 1
ATOM 852 N N . VAL A 1 112 ? -1.597 6.267 3.148 1.00 93.56 112 VAL A N 1
ATOM 853 C CA . VAL A 1 112 ? -1.284 7.378 4.036 1.00 93.56 112 VAL A CA 1
ATOM 854 C C . VAL A 1 112 ? 0.080 7.919 3.646 1.00 93.56 112 VAL A C 1
ATOM 856 O O . VAL A 1 112 ? 1.029 7.159 3.464 1.00 93.56 112 VAL A O 1
ATOM 859 N N . TRP A 1 113 ? 0.166 9.235 3.505 1.00 89.69 113 TRP A N 1
ATOM 860 C CA . TRP A 1 113 ? 1.405 9.940 3.213 1.00 89.69 113 TRP A CA 1
ATOM 861 C C . TRP A 1 113 ? 1.776 10.831 4.387 1.00 89.69 113 TRP A C 1
ATOM 863 O O . TRP A 1 113 ? 0.905 11.453 4.994 1.00 89.69 113 TRP A O 1
ATOM 873 N N . VAL A 1 114 ? 3.071 10.914 4.663 1.00 84.62 114 VAL A N 1
ATOM 874 C CA . VAL A 1 114 ? 3.641 11.889 5.588 1.00 84.62 114 VAL A CA 1
ATOM 875 C C . VAL A 1 114 ? 4.289 12.985 4.749 1.00 84.62 114 VAL A C 1
ATOM 877 O O . VAL A 1 114 ? 5.157 12.706 3.920 1.00 84.62 114 VAL A O 1
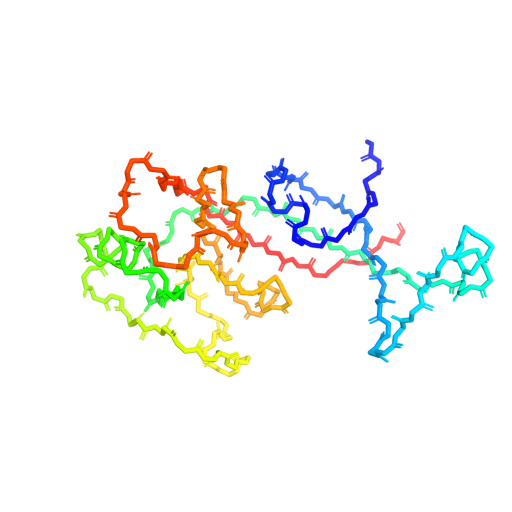ATOM 880 N N . ASP A 1 115 ? 3.834 14.223 4.918 1.00 82.06 115 ASP A N 1
ATOM 881 C CA . ASP A 1 115 ? 4.348 15.368 4.178 1.00 82.06 115 ASP A CA 1
ATOM 882 C C . ASP A 1 115 ? 5.817 15.623 4.529 1.00 82.06 115 ASP A C 1
ATOM 884 O O . ASP A 1 115 ? 6.214 15.604 5.702 1.00 82.06 115 ASP A O 1
ATOM 888 N N . LYS A 1 116 ? 6.619 15.856 3.484 1.00 78.25 116 LYS A N 1
ATOM 889 C CA . LYS A 1 116 ? 8.075 16.061 3.554 1.00 78.25 116 LYS A CA 1
ATOM 890 C C . LYS A 1 116 ? 8.818 14.980 4.348 1.00 78.25 116 LYS A C 1
ATOM 892 O O . LYS A 1 116 ? 9.742 15.308 5.081 1.00 78.25 116 LYS A O 1
ATOM 897 N N . TYR A 1 117 ? 8.389 13.722 4.244 1.00 77.75 117 TYR A N 1
ATOM 898 C CA . TYR A 1 117 ? 9.075 12.617 4.912 1.00 77.75 117 TYR A CA 1
ATOM 899 C C . TYR A 1 117 ? 10.536 12.507 4.456 1.00 77.75 117 TYR A C 1
ATOM 901 O O . TYR A 1 117 ? 10.802 12.362 3.260 1.00 77.75 117 TYR A O 1
ATOM 909 N N . ASP A 1 118 ? 11.459 12.533 5.410 1.00 72.38 118 ASP A N 1
ATOM 910 C CA . ASP A 1 118 ? 12.887 12.325 5.202 1.00 72.38 118 ASP A CA 1
ATOM 911 C C . ASP A 1 118 ? 13.370 11.158 6.065 1.00 72.38 118 ASP A C 1
ATOM 913 O O . ASP A 1 118 ? 13.556 11.291 7.266 1.00 72.38 118 ASP A O 1
ATOM 917 N N . ALA A 1 119 ? 13.643 10.011 5.444 1.00 70.44 119 ALA A N 1
ATOM 918 C CA . ALA A 1 119 ? 14.071 8.804 6.152 1.00 70.44 119 ALA A CA 1
ATOM 919 C C . ALA A 1 119 ? 15.384 8.954 6.956 1.00 70.44 119 ALA A C 1
ATOM 921 O O . ALA A 1 119 ? 15.690 8.081 7.765 1.00 70.44 119 ALA A O 1
ATOM 922 N N . SER A 1 120 ? 16.178 10.011 6.729 1.00 68.81 120 SER A N 1
ATOM 923 C CA . SER A 1 120 ? 17.406 10.280 7.490 1.00 68.81 120 SER A CA 1
ATOM 924 C C . SER A 1 120 ? 17.166 11.034 8.801 1.00 68.81 120 SER A C 1
ATOM 926 O O . SER A 1 120 ? 18.003 10.968 9.702 1.00 68.81 120 SER A O 1
ATOM 928 N N . THR A 1 121 ? 16.029 11.724 8.923 1.00 72.06 121 THR A N 1
ATOM 929 C CA . THR A 1 121 ? 15.699 12.592 10.066 1.00 72.06 121 THR A CA 1
ATOM 930 C C . THR A 1 121 ? 14.375 12.216 10.734 1.00 72.06 121 THR A C 1
ATOM 932 O O . THR A 1 121 ? 14.245 12.317 11.953 1.00 72.06 121 THR A O 1
ATOM 935 N N . ASP A 1 122 ? 13.417 11.713 9.963 1.00 70.44 122 ASP A N 1
ATOM 936 C CA . ASP A 1 122 ? 12.102 11.273 10.404 1.00 70.44 122 ASP A CA 1
ATOM 937 C C . ASP A 1 122 ? 12.125 9.779 10.784 1.00 70.44 122 ASP A C 1
ATOM 939 O O . ASP A 1 122 ? 11.834 8.890 9.974 1.00 70.44 122 ASP A O 1
ATOM 943 N N . GLY A 1 123 ? 12.462 9.506 12.048 1.00 67.06 123 GLY A N 1
ATOM 944 C CA . GLY A 1 123 ? 12.270 8.192 12.669 1.00 67.06 123 GLY A CA 1
ATOM 945 C C . GLY A 1 123 ? 10.809 7.985 13.073 1.00 67.06 123 GLY A C 1
ATOM 946 O O . GLY A 1 123 ? 10.003 7.424 12.323 1.00 67.06 123 GLY A O 1
ATOM 947 N N . ASP A 1 124 ? 10.453 8.497 14.250 1.00 70.44 124 ASP A N 1
ATOM 948 C CA . ASP A 1 124 ? 9.086 8.455 14.760 1.00 70.44 124 ASP A CA 1
ATOM 949 C C . ASP A 1 124 ? 8.340 9.739 14.390 1.00 70.44 124 ASP A C 1
ATOM 951 O O . ASP A 1 124 ? 8.621 10.829 14.884 1.00 70.44 124 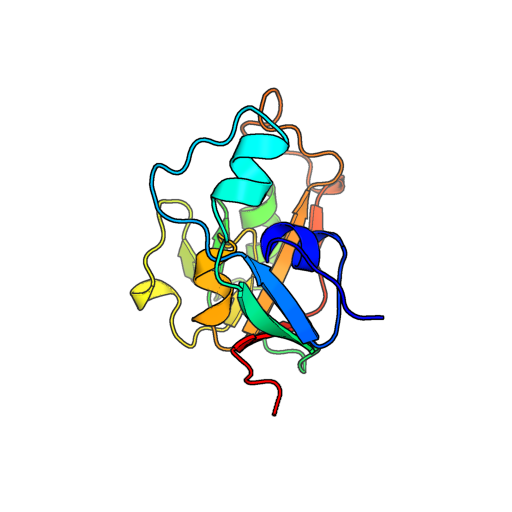ASP A O 1
ATOM 955 N N . ILE A 1 125 ? 7.363 9.614 13.490 1.00 73.62 125 ILE A N 1
ATOM 956 C CA . ILE A 1 125 ? 6.458 10.718 13.169 1.00 73.62 125 ILE A CA 1
ATOM 957 C C . ILE A 1 125 ? 5.452 10.853 14.313 1.00 73.62 125 ILE A C 1
ATOM 959 O O . ILE A 1 125 ? 4.583 9.992 14.482 1.00 73.62 125 ILE A O 1
ATOM 963 N N . GLU A 1 126 ? 5.573 11.942 15.072 1.00 72.94 126 GLU A N 1
ATOM 964 C CA . GLU A 1 126 ? 4.657 12.317 16.160 1.00 72.94 126 GLU A CA 1
ATOM 965 C C . GLU A 1 126 ? 3.624 13.378 15.738 1.00 72.94 126 GLU A C 1
ATOM 967 O O . GLU A 1 126 ? 2.519 13.425 16.281 1.00 72.94 126 GLU A O 1
ATOM 972 N N . ASP A 1 127 ? 3.951 14.205 14.739 1.00 76.75 127 ASP A N 1
ATOM 973 C CA . ASP A 1 127 ? 3.082 15.286 14.265 1.00 76.75 127 ASP A CA 1
ATOM 974 C C . ASP A 1 127 ? 2.017 14.779 13.280 1.00 76.75 127 ASP A C 1
ATOM 976 O O . ASP A 1 127 ? 2.283 14.517 12.102 1.00 76.75 127 ASP A O 1
ATOM 980 N N . ALA A 1 128 ? 0.776 14.690 13.761 1.00 75.56 128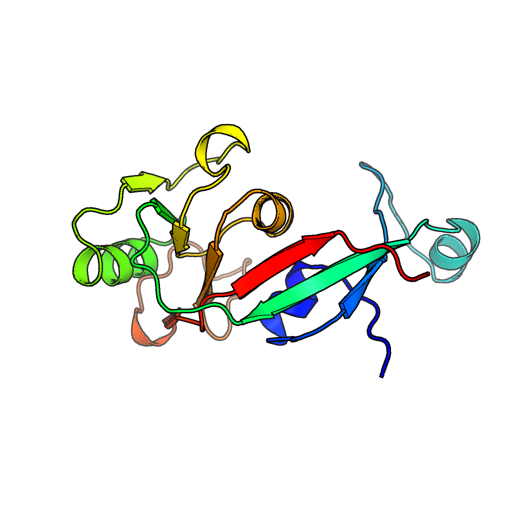 ALA A N 1
ATOM 981 C CA . ALA A 1 128 ? -0.376 14.304 12.954 1.00 75.56 128 ALA A CA 1
ATOM 982 C C . ALA A 1 128 ? -0.719 15.317 11.843 1.00 75.56 128 ALA A C 1
ATOM 984 O O . ALA A 1 128 ? -1.339 14.933 10.852 1.00 75.56 128 ALA A O 1
ATOM 985 N N . GLY A 1 129 ? -0.295 16.583 11.956 1.00 79.94 129 GLY A N 1
ATOM 986 C CA . GLY A 1 129 ? -0.539 17.625 10.953 1.00 79.94 129 GLY A CA 1
ATOM 987 C C . GLY A 1 129 ? 0.169 17.377 9.619 1.00 79.94 129 GLY A C 1
ATOM 988 O O . GLY A 1 129 ? -0.250 17.902 8.588 1.00 79.94 129 GLY A O 1
ATOM 989 N N . ARG A 1 130 ? 1.200 16.523 9.615 1.00 83.38 130 ARG A N 1
ATOM 990 C CA . ARG A 1 130 ? 1.917 16.093 8.406 1.00 83.38 130 ARG A CA 1
ATOM 991 C C . ARG A 1 130 ? 1.249 14.907 7.711 1.00 83.38 130 ARG A C 1
ATOM 993 O O . ARG A 1 130 ? 1.688 14.513 6.636 1.00 83.38 130 ARG A O 1
ATOM 1000 N N . ILE A 1 131 ? 0.215 14.304 8.295 1.00 88.19 131 ILE A N 1
ATOM 1001 C CA . ILE A 1 131 ? -0.344 13.043 7.806 1.00 88.19 131 ILE A CA 1
ATOM 1002 C C . ILE A 1 131 ? -1.542 13.308 6.895 1.00 88.19 131 ILE A C 1
ATOM 1004 O O . ILE A 1 131 ? -2.545 13.893 7.296 1.00 88.19 131 ILE A O 1
ATOM 1008 N N . THR A 1 132 ? -1.468 12.823 5.659 1.00 90.94 132 THR A N 1
ATOM 1009 C CA . THR A 1 132 ? -2.561 12.892 4.685 1.00 90.94 132 THR A CA 1
ATOM 1010 C C . THR A 1 132 ? -3.070 11.496 4.356 1.00 90.94 132 THR A C 1
ATOM 1012 O O . THR A 1 132 ? -2.302 10.627 3.949 1.00 90.94 132 THR A O 1
ATOM 1015 N N . ILE A 1 133 ? -4.384 11.288 4.467 1.00 91.81 133 ILE A N 1
ATOM 1016 C CA . ILE A 1 133 ? -5.049 10.043 4.061 1.00 91.81 133 ILE A CA 1
ATOM 1017 C C . ILE A 1 133 ? -5.570 10.196 2.628 1.00 91.81 133 ILE A C 1
ATOM 1019 O O . ILE A 1 133 ? -6.327 11.120 2.330 1.00 91.81 133 ILE A O 1
ATOM 1023 N N . GLY A 1 134 ? -5.189 9.280 1.744 1.00 91.81 134 GLY A N 1
ATOM 1024 C CA . GLY A 1 134 ? -5.642 9.248 0.360 1.00 91.81 134 GLY A CA 1
ATOM 1025 C C . GLY A 1 134 ? -7.020 8.639 0.146 1.00 91.81 134 GLY A C 1
ATOM 1026 O O . GLY A 1 134 ? -7.660 8.100 1.052 1.00 91.81 134 GLY A O 1
ATOM 1027 N N . HIS A 1 135 ? -7.465 8.712 -1.107 1.00 93.12 135 HIS A N 1
ATOM 1028 C CA . HIS A 1 135 ? -8.629 7.966 -1.572 1.00 93.12 135 HIS A CA 1
ATOM 1029 C C . HIS A 1 135 ? -8.290 6.473 -1.665 1.00 93.12 135 HIS A C 1
ATOM 1031 O O . HIS A 1 135 ? -7.141 6.131 -1.954 1.00 93.12 135 HIS A O 1
ATOM 1037 N N . PRO A 1 136 ? -9.258 5.578 -1.405 1.00 95.38 136 PRO A N 1
ATOM 1038 C CA . PRO A 1 136 ? -9.031 4.151 -1.543 1.00 95.38 136 PRO A CA 1
ATOM 1039 C C . PRO A 1 136 ? -8.827 3.793 -3.020 1.00 95.38 136 PRO A C 1
ATOM 1041 O O . PRO A 1 136 ? -9.536 4.280 -3.904 1.00 95.38 136 PRO A O 1
ATOM 1044 N N . VAL A 1 137 ? -7.854 2.927 -3.272 1.00 96.56 137 VAL A N 1
ATOM 1045 C CA . VAL A 1 137 ? -7.489 2.445 -4.602 1.00 96.56 137 VAL A CA 1
ATOM 1046 C C . VAL A 1 137 ? -7.393 0.927 -4.625 1.00 96.56 137 VAL A C 1
ATOM 1048 O O . VAL A 1 137 ? -7.157 0.283 -3.601 1.00 96.56 137 VAL A O 1
ATOM 1051 N N . ARG A 1 138 ? -7.520 0.352 -5.815 1.00 96.56 138 ARG A N 1
ATOM 1052 C CA . ARG A 1 138 ? -7.136 -1.027 -6.111 1.00 96.56 138 ARG A CA 1
ATOM 1053 C C . ARG A 1 138 ? -6.025 -1.009 -7.146 1.00 96.56 138 ARG A C 1
ATOM 1055 O O . ARG A 1 138 ? -6.113 -0.287 -8.135 1.00 96.56 138 ARG A O 1
ATOM 1062 N N . VAL A 1 139 ? -4.994 -1.817 -6.912 1.00 95.19 139 VAL A N 1
ATOM 1063 C CA . VAL A 1 139 ? -3.902 -2.009 -7.865 1.00 95.19 139 VAL A CA 1
ATOM 1064 C C . VAL A 1 139 ? -3.989 -3.417 -8.425 1.00 95.19 139 VAL A C 1
ATOM 1066 O O . VAL A 1 139 ? -4.034 -4.384 -7.671 1.00 95.19 139 VAL A O 1
ATOM 1069 N N . SER A 1 140 ? -4.013 -3.532 -9.747 1.00 93.94 140 SER A N 1
ATOM 1070 C CA . SER A 1 140 ? -4.092 -4.814 -10.446 1.00 93.94 140 SER A CA 1
ATOM 1071 C C . SER A 1 140 ? -2.998 -4.932 -11.499 1.00 93.94 140 SER A C 1
ATOM 1073 O O . SER A 1 140 ? -2.536 -3.931 -12.047 1.00 93.94 140 SER A O 1
ATOM 1075 N N . ARG A 1 141 ? -2.566 -6.166 -11.774 1.00 92.44 141 ARG A N 1
ATOM 1076 C CA . ARG A 1 141 ? -1.736 -6.469 -12.946 1.00 92.44 141 ARG A CA 1
ATOM 1077 C C . ARG A 1 141 ? -2.643 -6.533 -14.165 1.00 92.44 141 ARG A C 1
ATOM 1079 O O . ARG A 1 141 ? -3.698 -7.160 -14.101 1.00 92.44 141 ARG A O 1
ATOM 1086 N N . VAL A 1 142 ? -2.226 -5.910 -15.259 1.00 90.75 142 VAL A N 1
ATOM 1087 C CA . VAL A 1 142 ? -2.970 -5.926 -16.521 1.00 90.75 142 VAL A CA 1
ATOM 1088 C C . VAL A 1 142 ? -2.043 -6.307 -17.666 1.00 90.75 142 VAL A C 1
ATOM 1090 O O . VAL A 1 142 ? -0.859 -5.978 -17.656 1.00 90.75 142 VAL A O 1
ATOM 1093 N N . SER A 1 143 ? -2.585 -7.003 -18.658 1.00 81.75 143 SER A N 1
ATOM 1094 C CA . SER A 1 143 ? -1.924 -7.213 -19.944 1.00 81.75 143 SER A CA 1
ATOM 1095 C C . SER A 1 143 ? -2.453 -6.166 -20.914 1.00 81.75 143 SER A C 1
ATOM 1097 O O . SER A 1 143 ? -3.665 -6.008 -21.052 1.00 81.75 143 SER A O 1
ATOM 1099 N N . LEU A 1 144 ? -1.554 -5.428 -21.560 1.00 63.12 144 LEU A N 1
ATOM 1100 C CA . LEU A 1 144 ? -1.924 -4.577 -22.684 1.00 63.12 144 LEU A CA 1
ATOM 1101 C C . LEU A 1 144 ? -1.881 -5.466 -23.929 1.00 63.12 144 LEU A C 1
ATOM 1103 O O . LEU A 1 144 ? -0.802 -5.884 -24.345 1.00 63.12 144 LEU A O 1
ATOM 1107 N N . HIS A 1 145 ? -3.064 -5.843 -24.414 1.00 55.41 145 HIS A N 1
ATOM 1108 C CA . HIS A 1 145 ? -3.250 -6.504 -25.706 1.00 55.41 145 HIS A CA 1
ATOM 1109 C C . HIS A 1 145 ? -3.206 -5.481 -26.839 1.00 55.41 145 HIS A C 1
ATOM 1111 O O . HIS A 1 145 ? -3.699 -4.349 -26.618 1.00 55.41 145 HIS A O 1
#

Radius of gyration: 16.44 Å; Cα contacts (8 Å, |Δi|>4): 257; chains: 1; bounding box: 42×31×42 Å

Foldseek 3Di:
DAAEEDLVVCVVVVHAFKHKYWDDDPPDDDDDPVSVVVVPTDIFMKGKHFDDDDLFQAEEELAPLQVVVSCVVRVNHHYDNDDDDLVRAAQGAYEEPDDSVNQQRYVKYWYKDFAPDDPVPCDHDPDNVRIDIHGIIHMHTDDDD

pLDDT: mean 88.6, std 8.85, range [47.91, 97.81]

Nearest PDB structures (foldseek):
  1w94-assembly2_B  TM=2.100E-01  e=7.696E-01  Methanothermobacter thermautotrophicus
  8s4s-assembly1_A  TM=2.384E-01  e=7.128E+00  Enterococcus faecalis
  1cps-assembly1_A  TM=2.276E-01  e=8.095E+00  Bos taurus

Sequence (145 aa):
MLWLGTLSAALQAKTIGAFFTPILPRGLKLTTAQDVWDADLDAGCLRVDLVEYEAPNLIVSRHPATIKMLRERWPSATVLDGDVSVDQVRGKVVAGTLPPQLVTEVSSYRPVWVDKYDASTDGDIEDAGRITIGHPVRVSRVSLH

Mean predicted aligned error: 5.75 Å

Secondary structure (DSSP, 8-state):
---B--HHHHHHTT--EEEEEE---TT----SHHHHHHT---EEEEEEEE------SEEE-S-HHHHHHHHHH-TTSEEE-S---HHHHTT-EEEE---GGGGGGSSEEEEEEETT--TTT-SS---GGGEEE---EEEEE----